Protein AF-A0A8J6ZZF4-F1 (afdb_monomer)

Foldseek 3Di:
DDDVVVVVVVVVVVVVVVVVVVVVVVLVVVVPPPDDDDPVVVVVVVVVVVVVVVVVVVVVVVVVVVVVVVVVVVVVVVVVVVVVVVVVVVVVVVVVVVVVVLVVLLVVLVVQCPDPDPVSNVVSLVSLVVSCVVPVVCVVVSVVVVVVSCVVVPD

Radius of gyration: 39.48 Å; Cα contacts (8 Å, |Δi|>4): 39; chains: 1; bounding box: 77×24×108 Å

Sequence (155 aa):
MSSKKTDTLLNWLITITVIFACSLTVIFFALSSIKELSIQERIQYRNQALTTTAIIFLASAAMFNAYYAAKRVQAMQKNAIAAEKNLEIDIQNAKLNQDRLVAERFMGAISQLGHEKIETRTGAIYALERVAQDFPKEHWTIMEILTAFVRENTP

pLDDT: mean 86.63, std 11.88, range [47.62, 97.69]

Solvent-accessible surface area (backbone atoms only — not comparable to full-atom values): 8576 Å² total; per-residue (Å²): 144,83,57,73,68,60,56,53,52,52,54,52,52,53,52,52,53,51,53,53,54,52,52,53,51,52,54,54,50,63,64,70,72,71,83,86,74,58,78,65,60,52,51,52,53,50,53,50,52,53,49,52,51,50,50,54,50,52,51,50,52,51,52,52,50,50,52,53,54,54,54,50,49,59,54,48,50,56,51,48,55,52,49,53,53,50,50,53,50,50,53,52,49,53,50,52,51,51,54,50,53,51,52,52,55,49,53,53,20,58,70,31,48,78,43,92,49,65,69,50,22,53,52,15,50,53,47,42,52,48,47,27,67,80,35,68,89,48,28,64,63,48,50,52,52,54,50,51,51,49,62,75,74,52,134

Mean predicted aligned error: 11.43 Å

Structure (mmCIF, N/CA/C/O backbone):
data_AF-A0A8J6ZZF4-F1
#
_entry.id   AF-A0A8J6ZZF4-F1
#
loop_
_atom_site.group_PDB
_atom_site.id
_atom_site.type_symbol
_atom_site.label_atom_id
_atom_site.label_alt_id
_atom_site.label_comp_id
_atom_site.label_asym_id
_atom_site.label_entity_id
_ato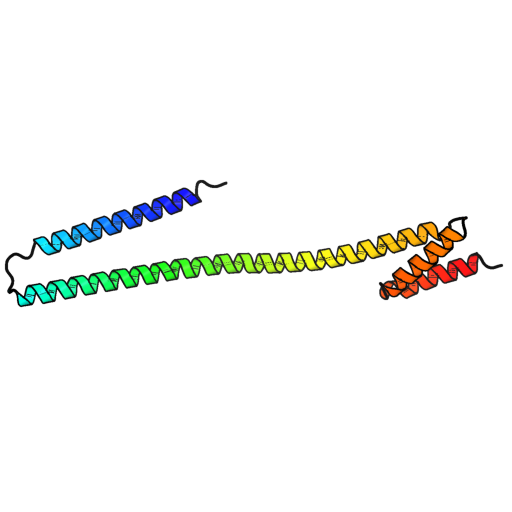m_site.label_seq_id
_atom_site.pdbx_PDB_ins_code
_atom_site.Cartn_x
_atom_site.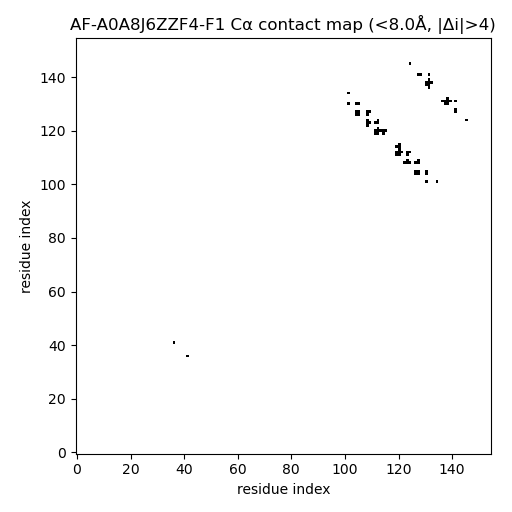Car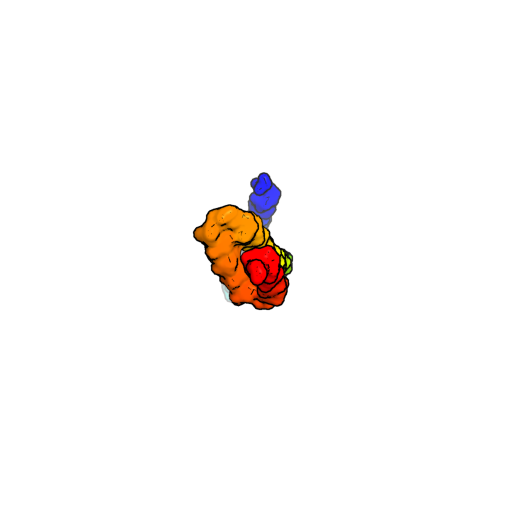tn_y
_atom_site.Cartn_z
_atom_site.occupancy
_atom_site.B_iso_or_equiv
_atom_site.auth_seq_id
_atom_site.auth_comp_id
_atom_site.auth_asym_id
_atom_site.auth_atom_id
_atom_site.pdbx_PDB_model_num
ATOM 1 N N . MET A 1 1 ? -10.163 10.887 -24.267 1.00 47.62 1 MET A N 1
ATOM 2 C CA . MET A 1 1 ? -8.782 10.842 -23.734 1.00 47.62 1 MET A CA 1
ATOM 3 C C . MET A 1 1 ? -7.958 9.810 -24.514 1.00 47.62 1 MET A C 1
ATOM 5 O O . MET A 1 1 ? -7.696 8.765 -23.960 1.00 47.62 1 MET A O 1
ATOM 9 N N . SER A 1 2 ? -7.607 10.037 -25.795 1.00 50.62 2 SER A N 1
ATOM 10 C CA . SER A 1 2 ? -6.604 9.231 -26.546 1.00 50.62 2 SER A CA 1
ATOM 11 C C . SER A 1 2 ? -6.495 9.677 -28.022 1.00 50.62 2 SER A C 1
ATOM 13 O O . SER A 1 2 ? -6.947 8.975 -28.915 1.00 50.62 2 SER A O 1
ATOM 15 N N . SER A 1 3 ? -5.931 10.855 -28.299 1.00 51.12 3 SER A N 1
ATOM 16 C CA . SER A 1 3 ? -5.542 11.245 -29.678 1.00 51.12 3 SER A CA 1
ATOM 17 C C . SER A 1 3 ? -4.035 11.462 -29.730 1.00 51.12 3 SER A C 1
ATOM 19 O O . SER A 1 3 ? -3.312 10.724 -30.388 1.00 51.12 3 SER A O 1
ATOM 21 N N . LYS A 1 4 ? -3.535 12.336 -28.846 1.00 55.38 4 LYS A N 1
ATOM 22 C CA . LYS A 1 4 ? -2.122 12.737 -28.762 1.00 55.38 4 LYS A CA 1
ATOM 23 C C . LYS A 1 4 ? -1.104 11.586 -28.727 1.00 55.38 4 LYS A C 1
ATOM 25 O O . LYS A 1 4 ? -0.001 11.724 -29.249 1.00 55.38 4 LYS A O 1
ATOM 30 N N . LYS A 1 5 ? -1.434 10.461 -28.078 1.00 56.00 5 LYS A N 1
ATOM 31 C CA . LYS A 1 5 ? -0.508 9.325 -27.916 1.00 56.00 5 LYS A CA 1
ATOM 32 C C . LYS A 1 5 ? -0.385 8.497 -29.202 1.00 56.00 5 LYS A C 1
ATOM 34 O O . LYS A 1 5 ? 0.710 8.040 -29.514 1.00 56.00 5 LYS A O 1
ATOM 39 N N . THR A 1 6 ? -1.477 8.371 -29.955 1.00 63.47 6 THR A N 1
ATOM 40 C CA . THR A 1 6 ? -1.532 7.683 -31.252 1.00 63.47 6 THR A CA 1
ATOM 41 C C . THR A 1 6 ? -0.759 8.469 -32.310 1.00 63.47 6 THR A C 1
ATOM 43 O O . THR A 1 6 ? 0.072 7.898 -33.012 1.00 63.47 6 THR A O 1
ATOM 46 N N . ASP A 1 7 ? -0.922 9.794 -32.316 1.00 69.81 7 ASP A N 1
ATOM 47 C CA . ASP A 1 7 ? -0.219 10.704 -33.232 1.00 69.81 7 ASP A CA 1
ATOM 48 C C . ASP A 1 7 ? 1.306 10.672 -33.015 1.00 69.81 7 ASP A C 1
ATOM 50 O O . ASP A 1 7 ? 2.095 10.713 -33.957 1.00 69.81 7 ASP A O 1
ATOM 54 N N . THR A 1 8 ? 1.741 10.519 -31.759 1.00 72.38 8 THR A N 1
ATOM 55 C CA . THR A 1 8 ? 3.170 10.439 -31.414 1.00 72.38 8 THR A CA 1
ATOM 56 C C . THR A 1 8 ? 3.817 9.148 -31.931 1.00 72.38 8 THR A C 1
ATOM 58 O O . THR A 1 8 ? 4.951 9.176 -32.408 1.00 72.38 8 THR A O 1
ATOM 61 N N . LEU A 1 9 ? 3.109 8.016 -31.854 1.00 74.75 9 LEU A N 1
ATOM 62 C CA . LEU A 1 9 ? 3.608 6.726 -32.343 1.00 74.75 9 LEU A CA 1
ATOM 63 C C . LEU A 1 9 ? 3.651 6.674 -33.873 1.00 74.75 9 LEU A C 1
ATOM 65 O O . LEU A 1 9 ? 4.634 6.195 -34.436 1.00 74.75 9 LEU A O 1
ATOM 69 N N . LEU A 1 10 ? 2.621 7.208 -34.537 1.00 72.75 10 LEU A N 1
ATOM 70 C CA . LEU A 1 10 ? 2.556 7.292 -35.996 1.00 72.75 10 LEU A CA 1
ATOM 71 C C . LEU A 1 10 ? 3.720 8.126 -36.555 1.00 72.75 10 LEU A C 1
ATOM 73 O O . LEU A 1 10 ? 4.442 7.667 -37.437 1.00 72.75 10 LEU A O 1
ATOM 77 N N . ASN A 1 11 ? 3.967 9.309 -35.986 1.00 73.38 11 ASN A N 1
ATOM 78 C CA . ASN A 1 11 ? 5.049 10.193 -36.430 1.00 73.38 11 ASN A CA 1
ATOM 79 C C . ASN A 1 11 ? 6.438 9.572 -36.211 1.00 73.38 11 ASN A C 1
ATOM 81 O O . ASN A 1 11 ? 7.342 9.751 -37.032 1.00 73.38 11 ASN A O 1
ATOM 85 N N . TRP A 1 12 ? 6.613 8.806 -35.131 1.00 78.12 12 TRP A N 1
ATOM 86 C CA . TRP A 1 12 ? 7.858 8.089 -34.861 1.00 78.12 12 TRP A CA 1
ATOM 87 C C . TRP A 1 12 ? 8.110 6.958 -35.871 1.00 78.12 12 TRP A C 1
ATOM 89 O O . TRP A 1 12 ? 9.218 6.852 -36.398 1.00 78.12 12 TRP A O 1
ATOM 99 N N . LEU A 1 13 ? 7.077 6.174 -36.207 1.00 76.12 13 LEU A N 1
ATOM 100 C CA . LEU A 1 13 ? 7.163 5.137 -37.240 1.00 76.12 13 LEU A CA 1
ATOM 101 C C . LEU A 1 13 ? 7.520 5.732 -38.605 1.00 76.12 13 LEU A C 1
ATOM 103 O O . LEU A 1 13 ? 8.460 5.259 -39.238 1.00 76.12 13 LEU A O 1
ATOM 107 N N . ILE A 1 14 ? 6.851 6.816 -39.008 1.00 79.94 14 ILE A N 1
ATOM 108 C CA . ILE A 1 14 ? 7.130 7.514 -40.273 1.00 79.94 14 ILE A CA 1
ATOM 109 C C . ILE A 1 14 ? 8.592 7.973 -40.328 1.00 79.94 14 ILE A C 1
ATOM 111 O O . ILE A 1 14 ? 9.267 7.775 -41.336 1.00 79.94 14 ILE A O 1
ATOM 115 N N . THR A 1 15 ? 9.109 8.530 -39.230 1.00 78.44 15 THR A N 1
ATOM 116 C CA . THR A 1 15 ? 10.494 9.016 -39.168 1.00 78.44 15 THR A CA 1
ATOM 117 C C . THR A 1 15 ? 11.499 7.882 -39.386 1.00 78.44 15 THR A C 1
ATOM 119 O O . THR A 1 15 ? 12.445 8.040 -40.157 1.00 78.44 15 THR A O 1
ATOM 122 N N . ILE A 1 16 ? 11.281 6.713 -38.773 1.00 81.25 16 ILE A N 1
ATOM 123 C CA . ILE A 1 16 ? 12.145 5.542 -38.989 1.00 81.25 16 ILE A CA 1
ATOM 124 C C . ILE A 1 16 ? 12.072 5.067 -40.435 1.00 81.25 16 ILE A C 1
ATOM 126 O O . ILE A 1 16 ? 13.110 4.800 -41.038 1.00 81.25 16 ILE A O 1
ATOM 130 N N . THR A 1 17 ? 10.867 4.970 -40.999 1.00 78.50 17 THR A N 1
ATOM 131 C CA . THR A 1 17 ? 10.679 4.512 -42.379 1.00 78.50 17 THR A CA 1
ATOM 132 C C . THR A 1 17 ? 11.396 5.426 -43.371 1.00 78.50 17 THR A C 1
ATOM 134 O O . THR A 1 17 ? 12.052 4.935 -44.286 1.00 78.50 17 THR A O 1
ATOM 137 N N . VAL A 1 18 ? 11.348 6.745 -43.157 1.00 82.06 18 VAL A N 1
ATOM 138 C CA . VAL A 1 18 ? 12.050 7.727 -43.997 1.00 82.06 18 VAL A CA 1
ATOM 139 C C . VAL A 1 18 ? 13.569 7.601 -43.857 1.00 82.06 18 VAL A C 1
ATOM 141 O O . VAL A 1 18 ? 14.269 7.562 -44.866 1.00 82.06 18 VAL A O 1
ATOM 144 N N . ILE A 1 19 ? 14.094 7.475 -42.633 1.00 81.62 19 ILE A N 1
ATOM 145 C CA . ILE A 1 19 ? 15.539 7.299 -42.401 1.00 81.62 19 ILE A CA 1
ATOM 146 C C . ILE A 1 19 ? 16.042 6.001 -43.049 1.00 81.62 19 ILE A C 1
ATOM 148 O O . ILE A 1 19 ? 17.108 5.991 -43.663 1.00 81.62 19 ILE A O 1
ATOM 152 N N . PHE A 1 20 ? 15.268 4.921 -42.953 1.00 83.00 20 PHE A N 1
ATOM 153 C CA . PHE A 1 20 ? 15.596 3.634 -43.563 1.00 83.00 20 PHE A CA 1
ATOM 154 C C . PHE A 1 20 ? 15.563 3.688 -45.098 1.00 83.00 20 PHE A C 1
ATOM 156 O O . PHE A 1 20 ? 16.465 3.179 -45.757 1.00 83.00 20 PHE A O 1
ATOM 163 N N . ALA A 1 21 ? 14.566 4.356 -45.684 1.00 76.50 21 ALA A N 1
ATOM 164 C CA . ALA A 1 21 ? 14.500 4.553 -47.130 1.00 76.50 21 ALA A CA 1
ATOM 165 C C . ALA A 1 21 ? 15.683 5.394 -47.645 1.00 76.50 21 ALA A C 1
ATOM 167 O O . ALA A 1 21 ? 16.302 5.035 -48.645 1.00 76.50 21 ALA A O 1
ATOM 168 N N . CYS A 1 22 ? 16.050 6.464 -46.934 1.00 77.81 22 CYS A N 1
ATOM 169 C CA . CYS A 1 22 ? 17.192 7.309 -47.287 1.00 77.81 22 CYS A CA 1
ATOM 170 C C . CYS A 1 22 ? 18.546 6.602 -47.113 1.00 77.81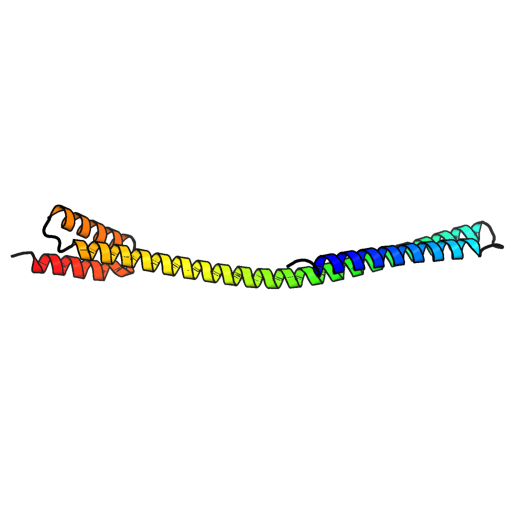 22 CYS A C 1
ATOM 172 O O . CYS A 1 22 ? 19.463 6.835 -47.897 1.00 77.81 22 CYS A O 1
ATOM 174 N N . SER A 1 2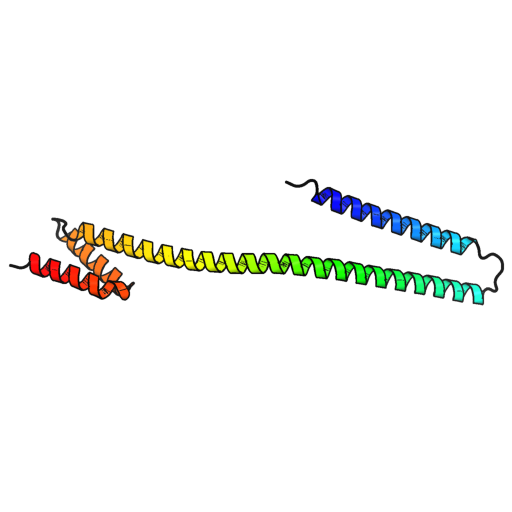3 ? 18.710 5.728 -46.115 1.00 78.62 23 SER A N 1
ATOM 175 C CA . SER A 1 23 ? 19.964 4.979 -45.964 1.00 78.62 23 SER A CA 1
ATOM 176 C C . SER A 1 23 ? 20.157 3.967 -47.099 1.00 78.62 23 SER A C 1
ATOM 178 O O . SER A 1 23 ? 21.259 3.849 -47.635 1.00 78.62 23 SER A O 1
ATOM 180 N N . LEU A 1 24 ? 19.080 3.305 -47.538 1.00 81.12 24 LEU A N 1
ATOM 181 C CA . LEU A 1 24 ? 19.101 2.385 -48.678 1.00 81.12 24 LEU A CA 1
ATOM 182 C C . LEU A 1 24 ? 19.465 3.087 -49.992 1.00 81.12 24 LEU A C 1
ATOM 184 O O . LEU A 1 24 ? 20.249 2.542 -50.772 1.00 81.12 24 LEU A O 1
ATOM 188 N N . THR A 1 25 ? 18.947 4.294 -50.237 1.00 76.69 25 THR A N 1
ATOM 189 C CA . THR A 1 25 ? 19.268 5.054 -51.458 1.00 76.69 25 THR A CA 1
ATOM 190 C C . THR A 1 25 ? 20.718 5.529 -51.475 1.00 76.69 25 THR A C 1
ATOM 192 O O . THR A 1 25 ? 21.369 5.434 -52.515 1.00 76.69 25 THR A O 1
ATOM 195 N N . VAL A 1 26 ? 21.265 5.957 -50.332 1.00 78.19 26 VAL A N 1
ATOM 196 C CA . VAL A 1 26 ? 22.684 6.339 -50.207 1.00 78.19 26 VAL A CA 1
ATOM 197 C C . VAL A 1 26 ? 23.606 5.140 -50.444 1.00 78.19 26 VAL A C 1
ATOM 199 O O . VAL A 1 26 ? 24.585 5.260 -51.181 1.00 78.19 26 VAL A O 1
ATOM 202 N N . ILE A 1 27 ? 23.275 3.969 -49.888 1.00 76.69 27 ILE A N 1
ATOM 203 C CA . ILE A 1 27 ? 24.030 2.726 -50.115 1.00 76.69 27 ILE A CA 1
ATOM 204 C C . ILE A 1 27 ? 23.993 2.337 -51.600 1.00 76.69 27 ILE A C 1
ATOM 206 O O . ILE A 1 27 ? 25.037 2.041 -52.182 1.00 76.69 27 ILE A O 1
ATOM 210 N N . PHE A 1 28 ? 22.815 2.378 -52.232 1.00 77.25 28 PHE A N 1
ATOM 211 C CA . PHE A 1 28 ? 22.646 2.072 -53.656 1.00 77.25 28 PHE A CA 1
ATOM 212 C C . PHE A 1 28 ? 23.443 3.028 -54.557 1.00 77.25 28 PHE A C 1
ATOM 214 O O . PHE A 1 28 ? 24.120 2.590 -55.487 1.00 77.25 28 PHE A O 1
ATOM 221 N N . PHE A 1 29 ? 23.422 4.326 -54.250 1.00 72.81 29 PHE A N 1
ATOM 222 C CA . PHE A 1 29 ? 24.162 5.333 -55.003 1.00 72.81 29 PHE A CA 1
ATOM 223 C C . PHE A 1 29 ? 25.682 5.159 -54.856 1.00 72.81 29 PHE A C 1
ATOM 225 O O . PHE A 1 29 ? 26.395 5.125 -55.859 1.00 72.81 29 PHE A O 1
ATOM 232 N N . ALA A 1 30 ? 26.181 4.934 -53.635 1.00 67.50 30 ALA A N 1
ATOM 233 C CA . ALA A 1 30 ? 27.597 4.651 -53.383 1.00 67.50 30 ALA A CA 1
ATOM 234 C C . ALA A 1 30 ? 28.081 3.370 -54.093 1.00 67.50 30 ALA A C 1
ATOM 236 O O . ALA A 1 30 ? 29.209 3.318 -54.581 1.00 67.50 30 ALA A O 1
ATOM 237 N N . LEU A 1 31 ? 27.216 2.354 -54.211 1.00 63.78 31 LEU A N 1
ATOM 238 C CA . LEU A 1 31 ? 27.486 1.126 -54.970 1.00 63.78 31 LEU A CA 1
ATOM 239 C C . LEU A 1 31 ? 27.592 1.364 -56.486 1.00 63.78 31 LEU A C 1
ATOM 241 O O . LEU A 1 31 ? 28.324 0.637 -57.159 1.00 63.78 31 LEU A O 1
ATOM 245 N N . SER A 1 32 ? 26.871 2.355 -57.022 1.00 66.69 32 SER A N 1
ATOM 246 C CA . SER A 1 32 ? 26.799 2.632 -58.464 1.00 66.69 32 SER A CA 1
ATOM 247 C C . SER A 1 32 ? 27.981 3.443 -59.018 1.00 66.69 32 SER A C 1
ATOM 249 O O . SER A 1 32 ? 28.284 3.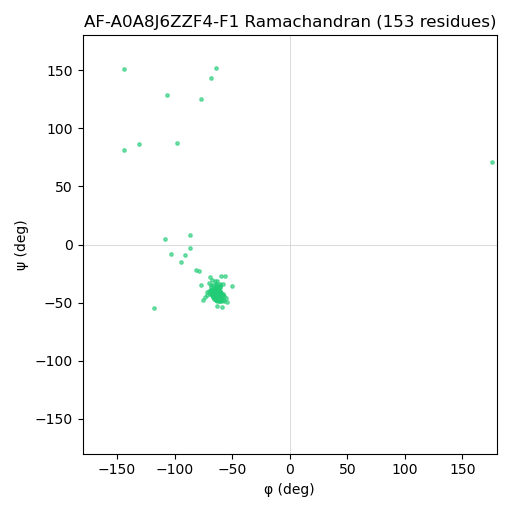338 -60.207 1.00 66.69 32 SER A O 1
ATOM 251 N N . SER A 1 33 ? 28.694 4.190 -58.168 1.00 63.50 33 SER A N 1
ATOM 252 C CA . SER A 1 33 ? 29.758 5.121 -58.585 1.00 63.50 33 SER A CA 1
ATOM 253 C C . SER A 1 33 ? 31.156 4.499 -58.738 1.00 63.50 33 SER A C 1
ATOM 255 O O . SER A 1 33 ? 32.088 5.190 -59.139 1.00 63.50 33 SER A O 1
ATOM 257 N N . ILE A 1 34 ? 31.342 3.207 -58.442 1.00 60.91 34 ILE A N 1
ATOM 258 C CA . ILE A 1 34 ? 32.662 2.546 -58.472 1.00 60.91 34 ILE A CA 1
ATOM 259 C C . ILE A 1 34 ? 32.828 1.803 -59.804 1.00 60.91 34 ILE A C 1
ATOM 261 O O . ILE A 1 34 ? 32.483 0.622 -59.901 1.00 60.91 34 ILE A O 1
ATOM 265 N N . LYS A 1 35 ? 33.317 2.495 -60.843 1.00 58.78 35 LYS A N 1
ATOM 266 C CA . LYS A 1 35 ? 33.463 1.921 -62.197 1.00 58.78 35 LYS A CA 1
ATOM 267 C C . LYS A 1 35 ? 34.892 1.526 -62.610 1.00 58.78 35 LYS A C 1
ATOM 269 O O . LYS A 1 35 ? 35.015 0.818 -63.600 1.00 58.78 35 LYS A O 1
ATOM 274 N N . GLU A 1 36 ? 35.936 1.851 -61.838 1.00 59.78 36 GLU A N 1
ATOM 275 C CA . GLU A 1 36 ? 37.339 1.502 -62.167 1.00 59.78 36 GLU A CA 1
ATOM 276 C C . GLU A 1 36 ? 38.186 1.163 -60.916 1.00 59.78 36 GLU A C 1
ATOM 278 O O . GLU A 1 36 ? 38.917 2.006 -60.413 1.00 59.78 36 GLU A O 1
ATOM 283 N N . LEU A 1 37 ? 38.096 -0.066 -60.382 1.00 63.22 37 LEU A N 1
ATOM 284 C CA . LEU A 1 37 ? 38.931 -0.551 -59.259 1.00 63.22 37 LEU A CA 1
ATOM 285 C C . LEU A 1 37 ? 39.277 -2.041 -59.445 1.00 63.22 37 LEU A C 1
ATOM 287 O O . LEU A 1 37 ? 38.473 -2.780 -60.025 1.00 63.22 37 LEU A O 1
ATOM 291 N N . SER A 1 38 ? 40.421 -2.515 -58.930 1.00 70.44 38 SER A N 1
ATOM 292 C CA . SER A 1 38 ? 40.753 -3.948 -58.980 1.00 70.44 38 SER A CA 1
ATOM 293 C C . SER A 1 38 ? 39.750 -4.778 -58.156 1.00 70.44 38 SER A C 1
ATOM 295 O O . SER A 1 38 ? 39.148 -4.301 -57.188 1.00 70.44 38 SER A O 1
ATOM 297 N N . ILE A 1 39 ? 39.536 -6.046 -58.529 1.00 74.56 39 ILE A N 1
ATOM 298 C CA . ILE A 1 39 ? 38.507 -6.907 -57.910 1.00 74.56 39 ILE A CA 1
ATOM 299 C C . ILE A 1 39 ? 38.714 -7.050 -56.390 1.00 74.56 39 ILE A C 1
ATOM 301 O O . ILE A 1 39 ? 37.733 -7.107 -55.645 1.00 74.56 39 ILE A O 1
ATOM 305 N N . GLN A 1 40 ? 39.965 -7.065 -55.918 1.00 78.19 40 GLN A N 1
ATOM 306 C CA . GLN A 1 40 ? 40.267 -7.201 -54.491 1.00 78.19 40 GLN A CA 1
ATOM 307 C C . GLN A 1 40 ? 39.966 -5.926 -53.693 1.00 78.19 40 GLN A C 1
ATOM 309 O O . GLN A 1 40 ? 39.301 -6.005 -52.657 1.00 78.19 40 GLN A O 1
ATOM 314 N N . GLU A 1 41 ? 40.362 -4.754 -54.194 1.00 76.44 41 GLU A N 1
ATOM 315 C CA . GLU A 1 41 ? 40.089 -3.462 -53.542 1.00 76.44 41 GLU A CA 1
ATOM 316 C C . GLU A 1 41 ? 38.580 -3.213 -53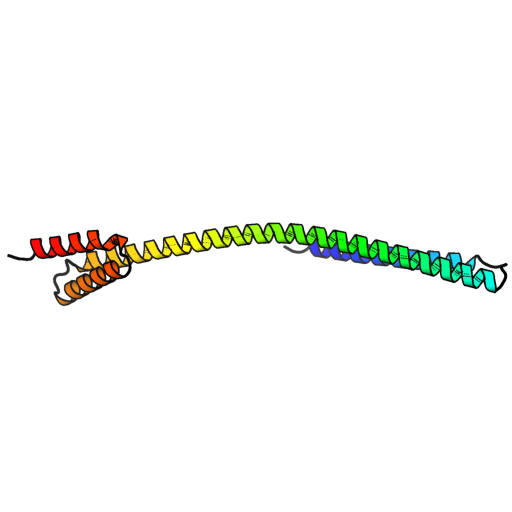.416 1.00 76.44 41 GLU A C 1
ATOM 318 O O . GLU A 1 41 ? 38.093 -2.733 -52.390 1.00 76.44 41 GLU A O 1
ATOM 323 N N . ARG A 1 42 ? 37.805 -3.643 -54.421 1.00 70.94 42 ARG A N 1
ATOM 324 C CA . ARG A 1 42 ? 36.341 -3.536 -54.412 1.00 70.94 42 ARG A CA 1
ATOM 325 C C . ARG A 1 42 ? 35.688 -4.375 -53.310 1.00 70.94 42 ARG A C 1
ATOM 327 O O . ARG A 1 42 ? 34.693 -3.941 -52.732 1.00 70.94 42 ARG A O 1
ATOM 334 N N . ILE A 1 43 ? 36.200 -5.571 -53.019 1.00 77.25 43 ILE A N 1
ATOM 335 C CA . ILE A 1 43 ? 35.644 -6.442 -51.968 1.00 77.25 43 ILE A CA 1
ATOM 336 C C . ILE A 1 43 ? 35.957 -5.872 -50.583 1.00 77.25 43 ILE A C 1
ATOM 338 O O . ILE A 1 43 ? 35.064 -5.813 -49.734 1.00 77.25 43 ILE A O 1
ATOM 342 N N . GLN A 1 44 ? 37.188 -5.405 -50.363 1.00 80.88 44 GLN A N 1
ATOM 343 C CA . GLN A 1 44 ? 37.574 -4.819 -49.080 1.00 80.88 44 GLN A CA 1
ATOM 344 C C . GLN A 1 44 ? 36.793 -3.542 -48.775 1.00 80.88 44 GLN A C 1
ATOM 346 O O . GLN A 1 44 ? 36.204 -3.433 -47.699 1.00 80.88 44 GLN A O 1
ATOM 351 N N . TYR A 1 45 ? 36.695 -2.630 -49.745 1.00 78.62 45 TYR A N 1
ATOM 352 C CA . TYR A 1 45 ? 35.928 -1.397 -49.583 1.00 78.62 45 TYR A CA 1
ATOM 353 C C . TYR A 1 45 ? 34.448 -1.677 -49.276 1.00 78.62 45 TYR A C 1
ATOM 355 O O . TYR A 1 45 ? 33.867 -1.070 -48.376 1.00 78.62 45 TYR A O 1
ATOM 363 N N . ARG A 1 46 ? 33.840 -2.657 -49.963 1.00 75.25 46 ARG A N 1
ATOM 364 C CA . ARG A 1 46 ? 32.449 -3.070 -49.706 1.00 75.25 46 ARG A CA 1
ATOM 365 C C . ARG A 1 46 ? 32.257 -3.620 -48.296 1.00 75.25 46 ARG A C 1
ATOM 367 O O . ARG A 1 46 ? 31.313 -3.220 -47.621 1.00 75.25 46 ARG A O 1
ATOM 374 N N . ASN A 1 47 ? 33.134 -4.510 -47.841 1.00 78.75 47 ASN A N 1
ATOM 375 C CA . ASN A 1 47 ? 33.023 -5.091 -46.503 1.00 78.75 47 ASN A CA 1
ATOM 376 C C . ASN A 1 47 ? 33.242 -4.045 -45.405 1.00 78.75 47 ASN A C 1
ATOM 378 O O . ASN A 1 47 ? 32.533 -4.062 -44.398 1.00 78.75 47 ASN A O 1
ATOM 382 N N . GLN A 1 48 ? 34.173 -3.110 -45.608 1.00 81.25 48 GLN A N 1
ATOM 383 C CA . GLN A 1 48 ? 34.416 -2.022 -44.667 1.00 81.25 48 GLN A CA 1
ATOM 384 C C . GLN A 1 48 ? 33.208 -1.084 -44.582 1.00 81.25 48 GLN A C 1
ATOM 386 O O . GLN A 1 48 ? 32.737 -0.811 -43.481 1.00 81.25 48 GLN A O 1
ATOM 391 N N . ALA A 1 49 ? 32.647 -0.672 -45.725 1.00 79.69 49 ALA A N 1
ATOM 392 C CA . ALA A 1 49 ? 31.447 0.159 -45.761 1.00 79.69 49 ALA A CA 1
ATOM 393 C C . ALA A 1 49 ? 30.264 -0.516 -45.043 1.00 79.69 49 ALA A C 1
ATOM 395 O O . ALA A 1 49 ? 29.647 0.097 -44.172 1.00 79.69 49 ALA A O 1
ATOM 396 N N . LEU A 1 50 ? 30.002 -1.798 -45.332 1.00 82.69 50 LEU A N 1
ATOM 397 C CA . LEU A 1 50 ? 28.945 -2.570 -44.667 1.00 82.69 50 LEU A CA 1
ATOM 398 C C . LEU A 1 50 ? 29.171 -2.682 -43.153 1.00 82.69 50 LEU A C 1
ATOM 400 O O . LEU A 1 50 ? 28.236 -2.487 -42.376 1.00 82.69 50 LEU A O 1
ATOM 404 N N . THR A 1 51 ? 30.406 -2.950 -42.724 1.00 82.44 51 THR A N 1
ATOM 405 C CA . THR A 1 51 ? 30.755 -3.072 -41.300 1.00 82.44 51 THR A CA 1
ATOM 406 C C . THR A 1 51 ? 30.570 -1.743 -40.568 1.00 82.44 51 THR A C 1
ATOM 408 O O . THR A 1 51 ? 29.951 -1.708 -39.506 1.00 82.44 51 THR A O 1
ATOM 411 N N . THR A 1 52 ? 31.028 -0.626 -41.142 1.00 82.62 52 THR A N 1
ATOM 412 C CA . THR A 1 52 ? 30.837 0.705 -40.552 1.00 82.62 52 THR A CA 1
ATOM 413 C C . THR A 1 52 ? 29.356 1.074 -40.463 1.00 82.62 52 THR A C 1
ATOM 415 O O . THR A 1 52 ? 28.917 1.552 -39.418 1.00 82.62 52 THR A O 1
ATOM 418 N N . THR A 1 53 ? 28.556 0.799 -41.502 1.00 80.12 53 THR A N 1
ATOM 419 C CA . THR A 1 53 ? 27.099 1.013 -41.455 1.00 80.12 53 THR A CA 1
ATOM 420 C C . THR A 1 53 ? 26.442 0.176 -40.357 1.00 80.12 53 THR A C 1
ATOM 422 O O . THR A 1 53 ? 25.636 0.707 -39.592 1.00 80.12 53 THR A O 1
ATOM 425 N N . ALA A 1 54 ? 26.812 -1.101 -40.229 1.00 81.88 54 ALA A N 1
ATOM 426 C CA . ALA A 1 54 ? 26.293 -1.973 -39.179 1.00 81.88 54 ALA A CA 1
ATOM 427 C C . ALA A 1 54 ? 26.634 -1.446 -37.774 1.00 81.88 54 ALA A C 1
ATOM 429 O O . ALA A 1 54 ? 25.755 -1.388 -36.916 1.00 81.88 54 ALA A O 1
ATOM 430 N N . ILE A 1 55 ? 27.871 -0.990 -37.548 1.00 86.12 55 ILE A N 1
ATOM 431 C CA . ILE A 1 55 ? 28.304 -0.419 -36.262 1.00 86.12 55 ILE A CA 1
ATOM 432 C C . ILE A 1 55 ? 27.522 0.858 -35.928 1.00 86.12 55 ILE A C 1
ATOM 434 O O . ILE A 1 55 ? 27.036 0.996 -34.807 1.00 86.12 55 ILE A O 1
ATOM 438 N N . ILE A 1 56 ? 27.353 1.775 -36.888 1.00 84.12 56 ILE A N 1
ATOM 439 C CA . ILE A 1 56 ? 26.589 3.019 -36.680 1.00 84.12 56 ILE A CA 1
ATOM 440 C C . ILE A 1 56 ? 25.130 2.706 -36.337 1.00 84.12 56 ILE A C 1
ATOM 442 O O . ILE A 1 56 ? 24.548 3.329 -35.442 1.00 84.12 56 ILE A O 1
ATOM 446 N N . PHE A 1 57 ? 24.538 1.726 -37.022 1.00 84.00 57 PHE A N 1
ATOM 447 C CA . PHE A 1 57 ? 23.169 1.303 -36.759 1.00 84.00 57 PHE A CA 1
ATOM 448 C C . PHE A 1 57 ? 23.027 0.678 -35.366 1.00 84.00 57 PHE A C 1
ATOM 450 O O . PHE A 1 57 ? 22.124 1.051 -34.620 1.00 84.00 57 PHE A O 1
ATOM 457 N N . LEU A 1 58 ? 23.953 -0.204 -34.972 1.00 90.31 58 LEU A N 1
ATOM 458 C CA . LEU A 1 58 ? 23.991 -0.794 -33.630 1.00 90.31 58 LEU A CA 1
ATOM 459 C C . LEU A 1 58 ? 24.165 0.268 -32.538 1.00 90.31 58 LEU A C 1
ATOM 461 O O . LEU A 1 58 ? 23.447 0.236 -31.541 1.00 90.31 58 LEU A O 1
ATOM 465 N N . ALA A 1 59 ? 25.062 1.238 -32.737 1.00 86.19 59 ALA A N 1
ATOM 466 C CA . ALA A 1 59 ? 25.274 2.335 -31.795 1.00 86.19 59 ALA A CA 1
ATOM 467 C C . ALA A 1 59 ? 24.011 3.198 -31.638 1.00 86.19 59 ALA A C 1
ATOM 469 O O . ALA A 1 59 ? 23.616 3.537 -30.521 1.00 86.19 59 ALA A O 1
ATOM 470 N N . SER A 1 60 ? 23.334 3.491 -32.750 1.00 84.38 60 SER A N 1
ATOM 471 C CA . SER A 1 60 ? 22.080 4.250 -32.762 1.00 84.38 60 SER A CA 1
ATOM 472 C C . SER A 1 60 ? 20.947 3.481 -32.074 1.00 84.38 60 SER A C 1
ATOM 474 O O . SER A 1 60 ? 20.231 4.049 -31.250 1.00 84.38 60 SER A O 1
ATOM 476 N N . ALA A 1 61 ? 20.812 2.179 -32.343 1.00 85.31 61 ALA A N 1
ATOM 477 C CA . ALA A 1 61 ? 19.840 1.310 -31.683 1.00 85.31 61 ALA A CA 1
ATOM 478 C C . ALA A 1 61 ? 20.096 1.209 -30.168 1.00 85.31 61 ALA A C 1
ATOM 480 O O . ALA A 1 61 ? 19.152 1.288 -29.380 1.00 85.31 61 ALA A O 1
ATOM 481 N N . ALA A 1 62 ? 21.361 1.098 -29.750 1.00 94.19 62 ALA A N 1
ATOM 482 C CA . ALA A 1 62 ? 21.749 1.079 -28.343 1.00 94.19 62 ALA A CA 1
ATOM 483 C C . ALA A 1 62 ? 21.430 2.411 -27.645 1.00 94.19 62 ALA A C 1
ATOM 485 O O . ALA A 1 62 ? 20.809 2.411 -26.582 1.00 94.19 62 ALA A O 1
ATOM 486 N N . MET A 1 63 ? 21.780 3.547 -28.260 1.00 90.88 63 MET A N 1
ATOM 487 C CA . MET A 1 63 ? 21.477 4.875 -27.718 1.00 90.88 63 MET A CA 1
ATOM 488 C C . MET A 1 63 ? 19.963 5.109 -27.620 1.00 90.88 63 MET A C 1
ATOM 490 O O . MET A 1 63 ? 19.470 5.615 -26.611 1.00 90.88 63 MET A O 1
ATOM 494 N N . PHE A 1 64 ? 19.209 4.671 -28.629 1.00 87.56 64 PHE A N 1
ATOM 495 C CA . PHE A 1 64 ? 17.752 4.731 -28.629 1.00 87.56 64 PHE A CA 1
ATOM 496 C C . PHE A 1 64 ? 17.143 3.877 -27.507 1.00 87.56 64 PHE A C 1
ATOM 498 O O . PHE A 1 64 ? 16.295 4.354 -26.749 1.00 87.56 64 PHE A O 1
ATOM 505 N N . ASN A 1 65 ? 17.604 2.633 -27.352 1.00 90.88 65 ASN A N 1
ATOM 506 C CA . ASN A 1 65 ? 17.159 1.749 -26.278 1.00 90.88 65 ASN A CA 1
ATOM 507 C C . ASN A 1 65 ? 17.461 2.350 -24.898 1.00 90.88 65 ASN A C 1
ATOM 509 O O . ASN A 1 65 ? 16.566 2.410 -24.055 1.00 90.88 65 ASN A O 1
ATOM 513 N N . ALA A 1 66 ? 18.675 2.873 -24.698 1.00 95.31 66 ALA A N 1
ATOM 514 C CA . ALA A 1 66 ? 19.090 3.521 -23.458 1.00 95.31 66 ALA A CA 1
ATOM 515 C C . ALA A 1 66 ? 18.231 4.754 -23.125 1.00 95.31 66 ALA A C 1
ATOM 517 O O . ALA A 1 66 ? 17.804 4.911 -21.980 1.00 95.31 66 ALA A O 1
ATOM 518 N N . TYR A 1 67 ? 17.896 5.589 -24.116 1.00 91.75 67 TYR A N 1
ATOM 519 C CA . TYR A 1 67 ? 17.015 6.747 -23.925 1.00 91.75 67 TYR A CA 1
ATOM 520 C C . TYR A 1 67 ? 15.620 6.337 -23.423 1.00 91.75 67 TYR A C 1
ATOM 522 O O . TYR A 1 67 ? 15.121 6.876 -22.429 1.00 91.75 67 TYR A O 1
ATOM 530 N N . TYR A 1 68 ? 14.992 5.342 -24.057 1.00 91.50 68 TYR A N 1
ATOM 531 C CA . TYR A 1 68 ? 13.684 4.849 -23.613 1.00 91.50 68 TYR A CA 1
ATOM 532 C C . TYR A 1 68 ? 13.767 4.096 -22.284 1.00 91.50 68 TYR A C 1
ATOM 534 O O . TYR A 1 68 ? 12.849 4.201 -21.467 1.00 91.50 68 TYR A O 1
ATOM 542 N N . ALA A 1 69 ? 14.876 3.397 -22.030 1.00 95.12 69 ALA A N 1
ATOM 543 C CA . ALA A 1 69 ? 15.151 2.751 -20.756 1.00 95.12 69 ALA A CA 1
ATOM 544 C C . ALA A 1 69 ? 15.273 3.766 -19.604 1.00 95.12 69 ALA A C 1
ATOM 546 O O . ALA A 1 69 ? 14.731 3.533 -18.526 1.00 95.12 69 ALA A O 1
ATOM 547 N N . ALA A 1 70 ? 15.902 4.920 -19.828 1.00 93.31 70 ALA A N 1
ATOM 548 C CA . ALA A 1 70 ? 15.949 5.998 -18.844 1.00 93.31 70 ALA A CA 1
ATOM 549 C C . ALA A 1 70 ? 14.559 6.621 -18.623 1.00 93.31 70 ALA A C 1
ATOM 551 O O . ALA A 1 70 ? 14.128 6.833 -17.487 1.00 93.31 70 ALA A O 1
ATOM 552 N N . LYS A 1 71 ? 13.803 6.846 -19.705 1.00 91.06 71 LYS A N 1
ATOM 553 C CA . LYS A 1 71 ? 12.456 7.433 -19.634 1.00 91.06 71 LYS A CA 1
ATOM 554 C C . LYS A 1 71 ? 11.448 6.539 -18.898 1.00 91.06 71 LYS A C 1
ATOM 556 O O . LYS A 1 71 ? 10.620 7.056 -18.148 1.00 91.06 71 LYS A O 1
ATOM 561 N N . ARG A 1 72 ? 11.521 5.208 -19.058 1.00 91.50 72 ARG A N 1
ATOM 562 C CA . ARG A 1 72 ? 10.664 4.264 -18.306 1.00 91.50 72 ARG A CA 1
ATOM 563 C C . ARG A 1 72 ? 10.981 4.251 -16.811 1.00 91.50 72 ARG A C 1
ATOM 565 O O . ARG A 1 72 ? 10.053 4.136 -16.020 1.00 91.50 72 ARG A O 1
ATOM 572 N N . VAL A 1 73 ? 12.249 4.414 -16.417 1.00 93.12 73 VAL A N 1
ATOM 573 C CA . VAL A 1 73 ? 12.645 4.419 -14.997 1.00 93.12 73 VAL A CA 1
ATOM 574 C C . VAL A 1 73 ? 12.034 5.620 -14.277 1.00 93.12 73 VAL A C 1
ATOM 576 O O . VAL A 1 73 ? 11.468 5.457 -13.202 1.00 93.12 73 VAL A O 1
ATOM 579 N N . GLN A 1 74 ? 12.029 6.801 -14.902 1.00 90.75 74 GLN A N 1
ATOM 580 C CA . GLN A 1 74 ? 11.375 7.984 -14.326 1.00 90.75 74 GLN A CA 1
ATOM 581 C C . GLN A 1 74 ? 9.857 7.801 -14.164 1.00 90.75 74 GLN A C 1
ATOM 583 O O . GLN A 1 74 ? 9.279 8.226 -13.163 1.00 90.75 74 GLN A O 1
ATOM 588 N N . ALA A 1 75 ? 9.196 7.161 -15.135 1.00 91.19 75 ALA A N 1
ATOM 589 C CA . ALA A 1 75 ? 7.775 6.834 -15.023 1.00 91.19 75 ALA A CA 1
ATOM 590 C C . ALA A 1 75 ? 7.516 5.811 -13.903 1.00 91.19 75 ALA A C 1
ATOM 592 O O . ALA A 1 75 ? 6.567 5.963 -13.137 1.00 91.19 75 ALA A O 1
ATOM 593 N N . MET A 1 76 ? 8.390 4.810 -13.769 1.00 89.69 76 MET A N 1
ATOM 594 C CA . MET A 1 76 ? 8.311 3.795 -12.721 1.00 89.69 76 MET A CA 1
ATOM 595 C C . MET A 1 76 ? 8.497 4.393 -11.325 1.00 89.69 76 MET A C 1
ATOM 597 O O . MET A 1 76 ? 7.737 4.050 -10.430 1.00 89.69 76 MET A O 1
ATOM 601 N N . GLN A 1 77 ? 9.430 5.331 -11.144 1.00 92.94 77 GLN A N 1
ATOM 602 C CA . GLN A 1 77 ? 9.636 6.011 -9.861 1.00 92.94 77 GLN A CA 1
ATOM 603 C C . GLN A 1 77 ? 8.401 6.798 -9.416 1.00 92.94 77 GLN A C 1
ATOM 605 O O . GLN A 1 77 ? 7.980 6.681 -8.271 1.00 92.94 77 GLN A O 1
ATOM 610 N N . LYS A 1 78 ? 7.768 7.553 -10.325 1.00 93.12 78 LYS A N 1
ATOM 611 C CA . LYS A 1 78 ? 6.520 8.270 -10.008 1.00 93.12 78 LYS A CA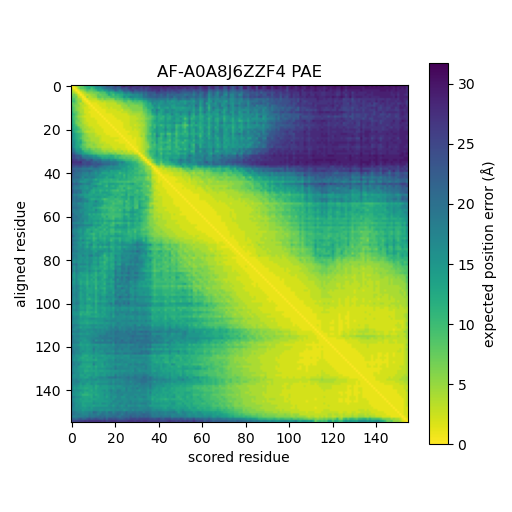 1
ATOM 612 C C . LYS A 1 78 ? 5.402 7.314 -9.595 1.00 93.12 78 LYS A C 1
ATOM 614 O O . LYS A 1 78 ? 4.671 7.604 -8.653 1.00 93.12 78 LYS A O 1
ATOM 619 N N . ASN A 1 79 ? 5.293 6.177 -10.280 1.00 93.06 79 ASN A N 1
ATOM 620 C CA . ASN A 1 79 ? 4.313 5.149 -9.942 1.00 93.06 79 ASN A CA 1
ATOM 621 C C . ASN A 1 79 ? 4.633 4.464 -8.605 1.00 93.06 79 ASN A C 1
ATOM 623 O O . ASN A 1 79 ? 3.708 4.172 -7.859 1.00 93.06 79 ASN A O 1
ATOM 627 N N . ALA A 1 80 ? 5.911 4.240 -8.286 1.00 94.31 80 ALA A N 1
ATOM 628 C CA . ALA A 1 80 ? 6.337 3.662 -7.013 1.00 94.31 80 ALA A CA 1
ATOM 629 C C . ALA A 1 80 ? 6.001 4.588 -5.835 1.00 94.31 80 ALA A C 1
ATOM 631 O O . ALA A 1 80 ? 5.371 4.143 -4.887 1.00 94.31 80 ALA A O 1
ATOM 632 N N . ILE A 1 81 ? 6.296 5.889 -5.949 1.00 94.38 81 ILE A N 1
ATOM 633 C CA . ILE A 1 81 ? 5.933 6.890 -4.928 1.00 94.38 81 ILE A CA 1
ATOM 634 C C . ILE A 1 81 ? 4.408 6.958 -4.746 1.00 94.38 81 ILE A C 1
ATOM 636 O O . ILE A 1 81 ? 3.906 7.037 -3.627 1.00 94.38 81 ILE A O 1
ATOM 640 N N . ALA A 1 82 ? 3.646 6.914 -5.845 1.00 95.12 82 ALA A N 1
ATOM 641 C CA . ALA A 1 82 ? 2.188 6.874 -5.767 1.00 95.12 82 ALA A CA 1
ATOM 642 C C . ALA A 1 82 ? 1.680 5.585 -5.095 1.00 95.12 82 ALA A C 1
ATOM 644 O O . ALA A 1 82 ? 0.734 5.645 -4.316 1.00 95.12 82 ALA A O 1
ATOM 645 N N . ALA A 1 83 ? 2.311 4.439 -5.364 1.00 95.31 83 ALA A N 1
ATOM 646 C CA . ALA A 1 83 ? 1.972 3.165 -4.735 1.00 95.31 83 ALA A CA 1
ATOM 647 C C . ALA A 1 83 ? 2.285 3.159 -3.231 1.00 95.31 83 ALA A C 1
ATOM 649 O O . ALA A 1 83 ? 1.450 2.711 -2.452 1.00 95.31 83 ALA A O 1
ATOM 650 N N . GLU A 1 84 ? 3.430 3.707 -2.816 1.00 94.69 84 GLU A N 1
ATOM 651 C CA . GLU A 1 84 ? 3.785 3.877 -1.400 1.00 94.69 84 GLU A CA 1
ATOM 652 C C . GLU A 1 84 ? 2.762 4.754 -0.672 1.00 94.69 84 GLU A C 1
ATOM 654 O O . GLU A 1 84 ? 2.245 4.368 0.374 1.00 94.69 84 GLU A O 1
ATOM 659 N N . LYS A 1 85 ? 2.393 5.896 -1.265 1.00 95.88 85 LYS A N 1
ATOM 660 C CA . LYS A 1 85 ? 1.369 6.782 -0.700 1.00 95.88 85 LYS A CA 1
ATOM 661 C C . LYS A 1 85 ? 0.000 6.104 -0.602 1.00 95.88 85 LYS A C 1
ATOM 663 O O . LYS A 1 85 ? -0.703 6.287 0.386 1.00 95.88 85 LYS A O 1
ATOM 668 N N . ASN A 1 86 ? -0.389 5.337 -1.619 1.00 96.06 86 ASN A N 1
ATOM 669 C CA . ASN A 1 86 ? -1.645 4.589 -1.587 1.00 96.06 86 ASN A CA 1
ATOM 670 C C . ASN A 1 86 ? -1.635 3.536 -0.474 1.00 96.06 86 ASN A C 1
ATOM 672 O O . ASN A 1 86 ? -2.621 3.413 0.241 1.00 96.06 86 ASN A O 1
ATOM 676 N N . LEU A 1 87 ? -0.512 2.841 -0.274 1.00 96.31 87 LEU A N 1
ATOM 677 C CA . LEU A 1 87 ? -0.368 1.872 0.809 1.00 96.31 87 LEU A CA 1
ATOM 678 C C . LEU A 1 87 ? -0.486 2.537 2.187 1.00 96.31 87 LEU A C 1
ATOM 680 O O . LEU A 1 87 ? -1.151 2.003 3.072 1.00 96.31 87 LEU A O 1
ATOM 684 N N . GLU A 1 88 ? 0.123 3.710 2.370 1.00 96.44 88 GLU A N 1
ATOM 685 C CA . GLU A 1 88 ? -0.010 4.481 3.610 1.00 96.44 88 GLU A CA 1
ATOM 686 C C . GLU A 1 88 ? -1.473 4.865 3.879 1.00 96.44 88 GLU A C 1
ATOM 688 O O . GLU A 1 88 ? -1.974 4.669 4.988 1.00 96.44 88 GLU A O 1
ATOM 693 N N . ILE A 1 89 ? -2.178 5.349 2.853 1.00 97.38 89 ILE A N 1
ATOM 694 C CA . ILE A 1 89 ? -3.606 5.677 2.931 1.00 97.38 89 ILE A CA 1
ATOM 695 C C . ILE A 1 89 ? -4.433 4.433 3.278 1.00 97.38 89 ILE A C 1
ATOM 697 O O . ILE A 1 89 ? -5.321 4.512 4.124 1.00 97.38 89 ILE A O 1
ATOM 701 N N . ASP A 1 90 ? -4.141 3.281 2.676 1.00 96.88 90 ASP A N 1
ATOM 702 C CA . ASP A 1 90 ? -4.854 2.031 2.951 1.00 96.88 90 ASP A CA 1
ATOM 703 C C . ASP A 1 90 ? -4.657 1.570 4.399 1.00 96.88 90 ASP A C 1
ATOM 705 O O . ASP A 1 90 ? -5.621 1.162 5.050 1.00 96.88 90 ASP A O 1
ATOM 709 N N . ILE A 1 91 ? -3.444 1.700 4.945 1.00 97.38 91 ILE A N 1
ATOM 710 C CA . ILE A 1 91 ? -3.158 1.401 6.355 1.00 97.38 91 ILE A CA 1
ATOM 711 C C . ILE A 1 91 ? -3.930 2.355 7.277 1.00 97.38 91 ILE A C 1
ATOM 713 O O . ILE A 1 91 ? -4.557 1.908 8.242 1.00 97.38 91 ILE A O 1
ATOM 717 N N . GLN A 1 92 ? -3.929 3.658 6.978 1.00 97.25 92 GLN A N 1
ATOM 718 C CA . GLN A 1 92 ? -4.682 4.652 7.750 1.00 97.25 92 GLN A CA 1
ATOM 719 C C . GLN A 1 92 ? -6.192 4.378 7.700 1.00 97.25 92 GLN A C 1
ATOM 721 O O . GLN A 1 92 ? -6.859 4.384 8.735 1.00 97.25 92 GLN A O 1
ATOM 726 N N . ASN A 1 93 ? -6.727 4.061 6.521 1.00 96.81 93 ASN A N 1
ATOM 727 C CA . ASN A 1 93 ? -8.133 3.711 6.336 1.00 96.81 93 ASN A CA 1
ATOM 728 C C . ASN A 1 93 ? -8.502 2.417 7.066 1.00 96.81 93 ASN A C 1
ATOM 730 O O . ASN A 1 93 ? -9.562 2.347 7.687 1.00 96.81 93 ASN A O 1
ATOM 734 N N . ALA A 1 94 ? -7.643 1.396 7.033 1.00 96.56 94 ALA A N 1
ATOM 735 C CA . ALA A 1 94 ? -7.854 0.158 7.776 1.00 96.56 94 ALA A CA 1
ATOM 736 C C . ALA A 1 94 ? -7.919 0.426 9.286 1.00 96.56 94 ALA A C 1
ATOM 738 O O . ALA A 1 94 ? -8.817 -0.080 9.964 1.00 96.56 94 ALA A O 1
ATOM 739 N N . LYS A 1 95 ? -7.028 1.283 9.801 1.00 95.56 95 LYS A N 1
ATOM 740 C CA . LYS A 1 95 ? -7.027 1.687 11.210 1.00 95.56 95 LYS A CA 1
ATOM 741 C C . LYS A 1 95 ? -8.297 2.452 11.590 1.00 95.56 95 LYS A C 1
ATOM 743 O O . LYS A 1 95 ? -8.945 2.096 12.571 1.00 95.56 95 LYS A O 1
ATOM 748 N N . LEU A 1 96 ? -8.690 3.440 10.787 1.00 96.62 96 LEU A N 1
ATOM 749 C CA . LEU A 1 96 ? -9.909 4.223 11.002 1.00 96.62 96 LEU A CA 1
ATOM 750 C C . LEU A 1 96 ? -11.168 3.345 10.954 1.00 96.62 96 LEU A C 1
ATOM 752 O O . LEU A 1 96 ? -12.059 3.490 11.789 1.00 96.62 96 LEU A O 1
ATOM 756 N N . ASN A 1 97 ? -11.229 2.390 10.025 1.00 96.06 97 ASN A N 1
ATOM 757 C CA . ASN A 1 97 ? -12.324 1.426 9.951 1.00 96.06 97 ASN A CA 1
ATOM 758 C C . ASN A 1 97 ? -12.380 0.513 11.179 1.00 96.06 97 ASN A C 1
ATOM 760 O O . ASN A 1 97 ? -13.473 0.238 11.673 1.00 96.06 97 ASN A O 1
ATOM 764 N N . GLN A 1 98 ? -11.227 0.066 11.687 1.00 93.69 98 GLN A N 1
ATOM 765 C CA . GLN A 1 98 ? -11.164 -0.706 12.925 1.00 93.69 98 GLN A CA 1
ATOM 766 C C . GLN A 1 98 ? -11.690 0.120 14.103 1.00 93.69 98 GLN A C 1
ATOM 768 O O . GLN A 1 98 ? -12.555 -0.362 14.828 1.00 93.69 98 GLN A O 1
ATOM 773 N N . ASP A 1 99 ? -11.235 1.364 14.270 1.00 93.94 99 ASP A N 1
ATOM 774 C CA . ASP A 1 99 ? -11.689 2.229 15.364 1.00 93.94 99 ASP A CA 1
ATOM 775 C C . ASP A 1 99 ? -13.192 2.562 15.254 1.00 93.94 99 ASP A C 1
ATOM 777 O O . ASP A 1 99 ? -13.901 2.537 16.262 1.00 93.94 99 ASP A O 1
ATOM 781 N N . ARG A 1 100 ? -13.724 2.766 14.038 1.00 95.94 100 ARG A N 1
ATOM 782 C CA . ARG A 1 100 ? -15.172 2.932 13.813 1.00 95.94 100 ARG A CA 1
ATOM 783 C C . ARG A 1 100 ? -15.960 1.682 14.206 1.00 95.94 100 ARG A C 1
ATOM 785 O O . ARG A 1 100 ? -16.980 1.794 14.879 1.00 95.94 100 ARG A O 1
ATOM 792 N N . LEU A 1 101 ? -15.485 0.495 13.822 1.00 93.06 101 LEU A N 1
ATOM 793 C CA . LEU A 1 101 ? -16.138 -0.772 14.163 1.00 93.06 101 LEU A CA 1
ATOM 794 C C . LEU A 1 101 ? -16.189 -0.995 15.682 1.00 93.06 101 LEU A C 1
ATOM 796 O O . LEU A 1 101 ? -17.201 -1.476 16.193 1.00 93.06 101 LEU A O 1
ATOM 800 N N . VAL A 1 102 ? -15.120 -0.633 16.401 1.00 94.06 102 VAL A N 1
ATOM 801 C CA . VAL A 1 102 ? -15.093 -0.659 17.874 1.00 94.06 102 VAL A CA 1
ATOM 802 C C . VAL A 1 102 ? -16.183 0.238 18.433 1.00 94.06 102 VAL A C 1
ATOM 804 O O . VAL A 1 102 ? -17.007 -0.226 19.218 1.00 94.06 102 VAL A O 1
ATOM 807 N N . ALA A 1 103 ? -16.207 1.501 17.999 1.00 94.50 103 ALA A N 1
ATOM 808 C CA . ALA A 1 103 ? -17.160 2.487 18.485 1.00 94.50 103 ALA A CA 1
ATOM 809 C C . ALA A 1 103 ? -18.609 2.044 18.236 1.00 94.50 103 ALA A C 1
ATOM 811 O O . ALA A 1 103 ? -19.444 2.151 19.128 1.00 94.50 103 ALA A O 1
ATOM 812 N N . GLU A 1 104 ? -18.909 1.484 17.063 1.00 95.88 104 GLU A N 1
ATOM 813 C CA . GLU A 1 104 ? -20.250 0.990 16.729 1.00 95.88 104 GLU A CA 1
ATOM 814 C C . GLU A 1 104 ? -20.682 -0.188 17.603 1.00 95.88 104 GLU A C 1
ATOM 816 O O . GLU A 1 104 ? -21.801 -0.188 18.118 1.00 95.88 104 GLU A O 1
ATOM 821 N N . ARG A 1 105 ? -19.800 -1.172 17.824 1.00 94.69 105 ARG A N 1
ATOM 822 C CA . ARG A 1 105 ? -20.094 -2.310 18.713 1.00 94.69 105 ARG A CA 1
ATOM 823 C C . ARG A 1 105 ? -20.282 -1.859 20.158 1.00 94.69 105 ARG A C 1
ATOM 825 O O . ARG A 1 105 ? -21.216 -2.307 20.817 1.00 94.69 105 ARG A O 1
ATOM 832 N N . PHE A 1 106 ? -19.421 -0.959 20.624 1.00 95.38 106 PHE A N 1
ATOM 833 C CA . PHE A 1 106 ? -19.469 -0.403 21.971 1.00 95.38 106 PHE A CA 1
ATOM 834 C C . PHE A 1 106 ? -20.757 0.397 22.209 1.00 95.38 106 PHE A C 1
ATOM 836 O O . PHE A 1 106 ? -21.507 0.089 23.132 1.00 95.38 106 PHE A O 1
ATOM 843 N N . MET A 1 107 ? -21.075 1.359 21.333 1.00 95.56 107 MET A N 1
ATOM 844 C CA . MET A 1 107 ? -22.312 2.147 21.421 1.00 95.56 107 MET A CA 1
ATOM 845 C C . MET A 1 107 ? -23.561 1.268 21.304 1.00 95.56 107 MET A C 1
ATOM 847 O O . MET A 1 107 ? -24.513 1.445 22.065 1.00 95.56 107 MET A O 1
ATOM 851 N N . GLY A 1 108 ? -23.551 0.296 20.385 1.00 95.81 108 GLY A N 1
ATOM 852 C CA . GLY A 1 108 ? -24.644 -0.658 20.221 1.00 95.81 108 GLY A CA 1
ATOM 853 C C . GLY A 1 108 ? -24.912 -1.449 21.500 1.00 95.81 108 GLY A C 1
ATOM 854 O O . GLY A 1 108 ? -26.057 -1.523 21.944 1.00 95.81 108 GLY A O 1
ATOM 855 N N . ALA A 1 109 ? -23.865 -1.971 22.139 1.00 96.94 109 ALA A N 1
ATOM 856 C CA . ALA A 1 109 ? -24.009 -2.719 23.381 1.00 96.94 109 ALA A CA 1
ATOM 857 C C . ALA A 1 109 ? -24.470 -1.826 24.549 1.00 96.94 109 ALA A C 1
ATOM 859 O O . ALA A 1 109 ? -25.406 -2.195 25.256 1.00 96.94 109 ALA A O 1
ATOM 860 N N . ILE A 1 110 ? -23.919 -0.615 24.700 1.00 96.00 110 ILE A N 1
ATOM 861 C CA . ILE A 1 110 ? -24.375 0.348 25.723 1.00 96.00 110 ILE A CA 1
ATOM 862 C C . ILE A 1 110 ? -25.864 0.663 25.568 1.00 96.00 110 ILE A C 1
ATOM 864 O O . ILE A 1 110 ? -26.597 0.645 26.555 1.00 96.00 110 ILE A O 1
ATOM 868 N N . SER A 1 111 ? -26.337 0.899 24.340 1.00 95.94 111 SER A N 1
ATOM 869 C CA . SER A 1 111 ? -27.750 1.216 24.087 1.00 95.94 111 SER A CA 1
ATOM 870 C C . SER A 1 111 ? -28.714 0.109 24.533 1.00 95.94 111 SER A C 1
ATOM 872 O O . SER A 1 111 ? -29.860 0.382 24.880 1.00 95.94 111 SER A O 1
ATOM 874 N N . GLN A 1 112 ? -28.244 -1.142 24.554 1.00 96.69 112 GLN A N 1
ATOM 875 C CA . GLN A 1 112 ? -29.031 -2.313 24.936 1.00 96.69 112 GLN A CA 1
ATOM 876 C C . GLN A 1 112 ? -28.877 -2.683 26.419 1.00 96.69 112 GLN A C 1
ATOM 878 O O . GLN A 1 112 ? -29.703 -3.429 26.947 1.00 96.69 112 GLN A O 1
ATOM 883 N N . LEU A 1 113 ? -27.866 -2.147 27.111 1.00 96.06 113 LEU A N 1
ATOM 884 C CA . LEU A 1 113 ? -27.571 -2.470 28.509 1.00 96.06 113 LEU A CA 1
ATOM 885 C C . LEU A 1 113 ? -28.696 -2.037 29.463 1.00 96.06 113 LEU A C 1
ATOM 887 O O . LEU A 1 113 ? -28.984 -2.734 30.430 1.00 96.06 113 LEU A O 1
ATOM 891 N N . GLY A 1 114 ? -29.372 -0.925 29.163 1.00 91.88 114 GLY A N 1
ATOM 892 C CA . GLY A 1 114 ? -30.506 -0.412 29.943 1.00 91.88 114 GLY A CA 1
ATOM 893 C C . GLY A 1 114 ? -31.872 -0.992 29.559 1.00 91.88 114 GLY A C 1
ATOM 894 O O . GLY A 1 114 ? -32.894 -0.490 30.016 1.00 91.88 114 GLY A O 1
ATOM 895 N N . HIS A 1 115 ? -31.932 -2.005 28.690 1.00 95.88 115 HIS A N 1
ATOM 896 C CA . HIS A 1 115 ? -33.210 -2.524 28.202 1.00 95.88 115 HIS A CA 1
ATOM 897 C C . HIS A 1 115 ? -33.994 -3.245 29.319 1.00 95.88 115 HIS A C 1
ATOM 899 O O . HIS A 1 115 ? -33.431 -3.974 30.129 1.00 95.88 115 HIS A O 1
ATOM 905 N N . GLU A 1 116 ? -35.325 -3.119 29.339 1.00 93.38 116 GLU A N 1
ATOM 906 C CA . GLU A 1 116 ? -36.188 -3.773 30.344 1.00 93.38 116 GLU A CA 1
ATOM 907 C C . GLU A 1 116 ? -36.101 -5.314 30.345 1.00 93.38 116 GLU A C 1
ATOM 909 O O . GLU A 1 116 ? -36.174 -5.949 31.400 1.00 93.38 116 GLU A O 1
ATOM 914 N N . LYS A 1 117 ? -35.896 -5.925 29.171 1.00 96.56 117 LYS A N 1
ATOM 915 C CA . LYS A 1 117 ? -35.805 -7.374 28.981 1.00 96.56 117 LYS A CA 1
ATOM 916 C C . LYS A 1 117 ? -34.441 -7.880 29.424 1.00 96.56 117 LYS A C 1
ATOM 918 O O . LYS A 1 117 ? -33.414 -7.411 28.929 1.00 96.56 117 LYS A O 1
ATOM 923 N N . ILE A 1 118 ? -34.439 -8.856 30.327 1.00 95.00 118 ILE A N 1
ATOM 924 C CA . ILE A 1 118 ? -33.207 -9.413 30.889 1.00 95.00 118 ILE A CA 1
ATOM 925 C C . ILE A 1 118 ? -32.342 -10.071 29.812 1.00 95.00 118 ILE A C 1
ATOM 927 O O . ILE A 1 118 ? -31.130 -9.898 29.820 1.00 95.00 118 ILE A O 1
ATOM 931 N N . GLU A 1 119 ? -32.962 -10.722 28.830 1.00 96.94 119 GLU A N 1
ATOM 932 C CA . GLU A 1 119 ? -32.288 -11.400 27.724 1.00 96.94 119 GLU A CA 1
ATOM 933 C C . GLU A 1 119 ? -31.476 -10.409 26.879 1.00 96.94 119 GLU A C 1
ATOM 935 O O . GLU A 1 119 ? -30.327 -10.681 26.527 1.00 96.94 119 GLU A O 1
ATOM 940 N N . THR A 1 120 ? -32.041 -9.225 26.611 1.00 97.00 120 THR A N 1
ATOM 941 C CA . THR A 1 120 ? -31.360 -8.157 25.867 1.00 97.00 120 THR A CA 1
ATOM 942 C C . THR A 1 120 ? -30.190 -7.582 26.664 1.00 97.00 120 THR A C 1
ATOM 944 O O . THR A 1 120 ? -29.105 -7.406 26.109 1.00 97.00 120 THR A O 1
ATOM 947 N N . ARG A 1 121 ? -30.365 -7.345 27.973 1.00 96.25 121 ARG A N 1
ATOM 948 C CA . ARG A 1 121 ? -29.272 -6.857 28.831 1.00 96.25 121 ARG A CA 1
ATOM 949 C C . ARG A 1 121 ? -28.130 -7.856 28.926 1.00 96.25 121 ARG A C 1
ATOM 951 O O . ARG A 1 121 ? -26.972 -7.471 28.826 1.00 96.25 121 ARG A O 1
ATOM 958 N N . THR A 1 122 ? -28.440 -9.140 29.085 1.00 96.75 122 THR A N 1
ATOM 959 C CA . THR A 1 122 ? -27.424 -10.195 29.107 1.00 96.75 122 THR A CA 1
ATOM 960 C C . THR A 1 122 ? -26.651 -10.229 27.789 1.00 96.75 122 THR A C 1
ATOM 962 O O . THR A 1 122 ? -25.424 -10.276 27.810 1.00 96.75 122 THR A O 1
ATOM 965 N N . GLY A 1 123 ? -27.338 -10.111 26.647 1.00 97.31 123 GLY A N 1
ATOM 966 C CA . GLY A 1 123 ? -26.688 -9.978 25.340 1.00 97.31 123 GLY A CA 1
ATOM 967 C C . GLY A 1 123 ? -25.755 -8.764 25.251 1.00 97.31 123 GLY A C 1
ATOM 968 O O . GLY A 1 123 ? -24.632 -8.886 24.764 1.00 97.31 123 GLY A O 1
ATOM 969 N N . ALA A 1 124 ? -26.179 -7.616 25.783 1.00 97.69 124 ALA A N 1
ATOM 970 C CA . ALA A 1 124 ? -25.364 -6.406 25.850 1.00 97.69 124 ALA A CA 1
ATOM 971 C C . ALA A 1 124 ? -24.105 -6.579 26.718 1.00 97.69 124 ALA A C 1
ATOM 973 O O . ALA A 1 124 ? -23.024 -6.158 26.308 1.00 97.69 124 ALA A O 1
ATOM 974 N N . ILE A 1 125 ? -24.215 -7.236 27.879 1.00 97.38 125 ILE A N 1
ATOM 975 C CA . ILE A 1 125 ? -23.0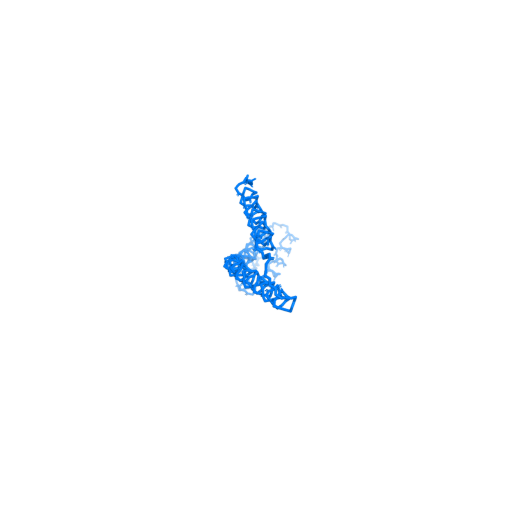76 -7.517 28.769 1.00 97.38 125 ILE A CA 1
ATOM 976 C C . ILE A 1 125 ? -22.046 -8.404 28.061 1.00 97.38 125 ILE A C 1
ATOM 978 O O . ILE A 1 125 ? -20.864 -8.072 28.061 1.00 97.38 125 ILE A O 1
ATOM 982 N N . TYR A 1 126 ? -22.483 -9.475 27.390 1.00 97.44 126 TYR A N 1
ATOM 983 C CA . TYR A 1 126 ? -21.580 -10.335 26.615 1.00 97.44 126 TYR A CA 1
ATOM 984 C C . TYR A 1 126 ? -20.951 -9.609 25.422 1.00 97.44 126 TYR A C 1
ATOM 986 O O . TYR A 1 126 ? -19.782 -9.827 25.104 1.00 97.44 126 TYR A O 1
ATOM 994 N N . ALA A 1 127 ? -21.698 -8.727 24.756 1.00 97.25 127 ALA A N 1
ATOM 995 C CA . ALA A 1 127 ? -21.150 -7.909 23.682 1.00 97.25 127 ALA A CA 1
ATOM 996 C C . ALA A 1 127 ? -20.071 -6.945 24.206 1.00 97.25 127 ALA A C 1
ATOM 998 O O . ALA A 1 127 ? -19.009 -6.840 23.595 1.00 97.25 127 ALA A O 1
ATOM 999 N N . LEU A 1 128 ? -20.305 -6.291 25.349 1.00 97.50 128 LEU A N 1
ATOM 1000 C CA . LEU A 1 128 ? -19.320 -5.435 26.017 1.00 97.50 128 LEU A CA 1
ATOM 1001 C C . LEU A 1 128 ? -18.083 -6.225 26.451 1.00 97.50 128 LEU A C 1
ATOM 1003 O O . LEU A 1 128 ? -16.967 -5.808 26.153 1.00 97.50 128 LEU A O 1
ATOM 1007 N N . GLU A 1 129 ? -18.262 -7.391 27.074 1.00 96.75 129 GLU A N 1
ATOM 1008 C CA . GLU A 1 129 ? -17.161 -8.294 27.423 1.00 96.75 129 GLU A CA 1
ATOM 1009 C C . GLU A 1 129 ? -16.329 -8.643 26.183 1.00 96.75 129 GLU A C 1
ATOM 1011 O O . GLU A 1 129 ? -15.100 -8.549 26.197 1.00 96.75 129 GLU A O 1
ATOM 1016 N N . ARG A 1 130 ? -16.994 -8.983 25.073 1.00 96.62 130 ARG A N 1
ATOM 1017 C CA . ARG A 1 130 ? -16.306 -9.315 23.828 1.00 96.62 130 ARG A CA 1
ATOM 1018 C C . ARG A 1 130 ? -15.516 -8.133 23.272 1.00 96.62 130 ARG A C 1
ATOM 1020 O O . ARG A 1 130 ? -14.386 -8.323 22.833 1.00 96.62 130 ARG A O 1
ATOM 1027 N N . VAL A 1 131 ? -16.068 -6.919 23.320 1.00 96.12 131 VAL A N 1
ATOM 1028 C CA . VAL A 1 131 ? -15.340 -5.699 22.929 1.00 96.12 131 VAL A CA 1
ATOM 1029 C C . VAL A 1 131 ? -14.126 -5.479 23.839 1.00 96.12 131 VAL A C 1
ATOM 1031 O O . VAL A 1 131 ? -13.053 -5.166 23.333 1.00 96.12 131 VAL A O 1
ATOM 1034 N N . ALA A 1 132 ? -14.240 -5.708 25.149 1.00 96.19 132 ALA A N 1
ATOM 1035 C CA . ALA A 1 132 ? -13.122 -5.576 26.089 1.00 96.19 132 ALA A CA 1
ATOM 1036 C C . ALA A 1 132 ? -11.996 -6.598 25.845 1.00 96.19 132 ALA A C 1
ATOM 1038 O O . ALA A 1 132 ? -10.830 -6.299 26.107 1.00 96.19 132 ALA A O 1
ATOM 1039 N N . GLN A 1 133 ? -12.331 -7.795 25.351 1.00 95.81 133 GLN A N 1
ATOM 1040 C CA . GLN A 1 133 ? -11.358 -8.822 24.956 1.00 95.81 133 GLN A CA 1
ATOM 1041 C C . GLN A 1 133 ? -10.683 -8.486 23.620 1.00 95.81 133 GLN A C 1
ATOM 1043 O O . GLN A 1 133 ? -9.459 -8.548 23.512 1.00 95.81 133 GLN A O 1
ATOM 1048 N N . ASP A 1 134 ? -11.475 -8.116 22.609 1.00 94.94 134 ASP A N 1
ATOM 1049 C CA . ASP A 1 134 ? -10.979 -7.809 21.264 1.00 94.94 134 ASP A CA 1
ATOM 1050 C C . ASP A 1 134 ? -10.164 -6.492 21.248 1.00 94.94 134 ASP A C 1
ATOM 1052 O O . ASP A 1 134 ? -9.254 -6.327 20.431 1.00 94.94 134 ASP A O 1
ATOM 1056 N N . PHE A 1 135 ? -10.462 -5.556 22.161 1.00 93.25 135 PHE A N 1
ATOM 1057 C CA . PHE A 1 135 ? -9.847 -4.228 22.232 1.00 93.25 135 PHE A CA 1
ATOM 1058 C C . PHE A 1 135 ? -9.376 -3.895 23.659 1.00 93.25 135 PHE A C 1
ATOM 1060 O O . PHE A 1 135 ? -10.070 -3.189 24.392 1.00 93.25 135 PHE A O 1
ATOM 1067 N N . PRO A 1 136 ? -8.147 -4.303 24.040 1.00 93.50 136 PRO A N 1
ATOM 1068 C CA . PRO A 1 136 ? -7.617 -4.108 25.395 1.00 93.50 136 PRO A CA 1
ATOM 1069 C C . PRO A 1 136 ? -7.607 -2.652 25.881 1.00 93.50 136 PRO A C 1
ATOM 1071 O O . PRO A 1 136 ? -7.695 -2.402 27.079 1.00 93.50 136 PRO A O 1
ATOM 1074 N N . LYS A 1 137 ? -7.532 -1.684 24.955 1.00 93.38 137 LYS A N 1
ATOM 1075 C CA . LYS A 1 137 ? -7.609 -0.245 25.259 1.00 93.38 137 LYS A CA 1
ATOM 1076 C C . LYS A 1 137 ? -8.955 0.177 25.869 1.00 93.38 137 LYS A C 1
ATOM 1078 O O . LYS A 1 137 ? -8.973 1.092 26.679 1.00 93.38 137 LYS A O 1
ATOM 1083 N N . GLU A 1 138 ? -10.048 -0.499 25.510 1.00 94.69 138 GLU A N 1
ATOM 1084 C CA . GLU A 1 138 ? -11.403 -0.180 25.985 1.00 94.69 138 GLU A CA 1
ATOM 1085 C C . GLU A 1 138 ? -11.768 -0.956 27.259 1.00 94.69 138 GLU A C 1
ATOM 1087 O O . GLU A 1 138 ? -12.795 -0.689 27.883 1.00 94.69 138 GLU A O 1
ATOM 1092 N N . HIS A 1 139 ? -10.937 -1.926 27.657 1.00 95.75 139 HIS A N 1
ATOM 1093 C CA . HIS A 1 139 ? -11.239 -2.867 28.731 1.00 95.75 139 HIS A CA 1
ATOM 1094 C C . HIS A 1 139 ? -11.619 -2.163 30.036 1.00 95.75 139 HIS A C 1
ATOM 1096 O O . HIS A 1 139 ? -12.646 -2.480 30.628 1.00 95.75 139 HIS A O 1
ATOM 1102 N N . TRP A 1 140 ? -10.816 -1.193 30.479 1.00 97.62 140 TRP A N 1
ATOM 1103 C CA . TRP A 1 140 ? -11.048 -0.519 31.757 1.00 97.62 140 TRP A CA 1
ATOM 1104 C C . TRP A 1 140 ? -12.363 0.265 31.765 1.00 97.62 140 TRP A C 1
ATOM 1106 O O . TRP A 1 140 ? -13.182 0.080 32.659 1.00 97.62 140 TRP A O 1
ATOM 1116 N N . THR A 1 141 ? -12.615 1.056 30.720 1.00 96.12 141 THR A N 1
ATOM 1117 C CA . THR A 1 141 ? -13.862 1.815 30.568 1.00 96.12 141 THR A CA 1
ATOM 1118 C C . THR A 1 141 ? -15.082 0.897 30.518 1.00 96.12 141 THR A C 1
ATOM 1120 O O . THR A 1 141 ? -16.103 1.187 31.137 1.00 96.12 141 THR A O 1
ATOM 1123 N N . ILE A 1 142 ? -14.986 -0.245 29.833 1.00 96.75 142 ILE A N 1
ATOM 1124 C CA . ILE A 1 142 ? -16.064 -1.240 29.806 1.00 96.75 142 ILE A CA 1
ATOM 1125 C C . ILE A 1 142 ? -16.320 -1.813 31.204 1.00 96.75 142 ILE A C 1
ATOM 1127 O O . ILE A 1 142 ? -17.476 -1.916 31.617 1.00 96.75 142 ILE A O 1
ATOM 1131 N N . MET A 1 143 ? -15.269 -2.149 31.955 1.00 97.31 143 MET A N 1
ATOM 1132 C CA . MET A 1 143 ? -15.413 -2.652 33.323 1.00 97.31 143 MET A CA 1
ATOM 1133 C C . MET A 1 143 ? -16.018 -1.601 34.260 1.00 97.31 143 MET A C 1
ATOM 1135 O O . MET A 1 143 ? -16.871 -1.943 35.079 1.00 97.31 143 MET A O 1
ATOM 1139 N N . GLU A 1 144 ? -15.654 -0.326 34.123 1.00 97.31 144 GLU A N 1
ATOM 1140 C CA . GLU A 1 144 ? -16.276 0.776 34.869 1.00 97.31 144 GLU A CA 1
ATOM 1141 C C . GLU A 1 144 ? -17.775 0.893 34.566 1.00 97.31 144 GLU A C 1
ATOM 1143 O O . GLU A 1 144 ? -18.581 1.001 35.489 1.00 97.31 144 GLU A O 1
ATOM 1148 N N . ILE A 1 145 ? -18.171 0.797 33.293 1.00 96.31 145 ILE A N 1
ATOM 1149 C CA . ILE A 1 145 ? -19.584 0.834 32.890 1.00 96.31 145 ILE A CA 1
ATOM 1150 C C . ILE A 1 145 ? -20.351 -0.358 33.471 1.00 96.31 145 ILE A C 1
ATOM 1152 O O . ILE A 1 145 ? -21.415 -0.177 34.061 1.00 96.31 145 ILE A O 1
ATOM 1156 N N . LEU A 1 146 ? -19.819 -1.576 33.336 1.00 96.56 146 LEU A N 1
ATOM 1157 C CA . LEU A 1 146 ? -20.475 -2.787 33.836 1.00 96.56 146 LEU A CA 1
ATOM 1158 C C . LEU A 1 146 ? -20.587 -2.788 35.365 1.00 96.56 146 LEU A C 1
ATOM 1160 O O . LEU A 1 146 ? -21.628 -3.152 35.909 1.00 96.56 146 LEU A O 1
ATOM 1164 N N . THR A 1 147 ? -19.544 -2.355 36.073 1.00 96.56 147 THR A N 1
ATOM 1165 C CA . THR A 1 147 ? -19.565 -2.280 37.542 1.00 96.56 147 THR A CA 1
ATOM 1166 C C . THR A 1 147 ? -20.492 -1.178 38.048 1.00 96.56 147 THR A C 1
ATOM 1168 O O . THR A 1 147 ? -21.229 -1.413 39.005 1.00 96.56 147 THR A O 1
ATOM 1171 N N . ALA A 1 148 ? -20.523 -0.010 37.396 1.00 95.75 148 ALA A N 1
ATOM 1172 C CA . ALA A 1 148 ? -21.491 1.043 37.695 1.00 95.75 148 ALA A CA 1
ATOM 1173 C C . ALA A 1 148 ? -22.927 0.553 37.477 1.00 95.75 148 ALA A C 1
ATOM 1175 O O . ALA A 1 148 ? -23.764 0.717 38.363 1.00 95.75 148 ALA A O 1
ATOM 1176 N N . PHE A 1 149 ? -23.181 -0.131 36.358 1.00 94.94 149 PHE A N 1
ATOM 1177 C CA . PHE A 1 149 ? -24.478 -0.727 36.060 1.00 94.94 149 PHE A CA 1
ATOM 1178 C C . PHE A 1 149 ? -24.917 -1.709 37.154 1.00 94.94 149 PHE A C 1
ATOM 1180 O O . PHE A 1 149 ? -26.029 -1.597 37.665 1.00 94.94 149 PHE A O 1
ATOM 1187 N N . VAL A 1 150 ? -24.048 -2.634 37.577 1.00 94.06 150 VAL A N 1
ATOM 1188 C CA . VAL A 1 150 ? -24.361 -3.564 38.677 1.00 94.06 150 VAL A CA 1
ATOM 1189 C C . VAL A 1 150 ? -24.632 -2.805 39.976 1.00 94.06 150 VAL A C 1
ATOM 1191 O O . VAL A 1 150 ? -25.623 -3.091 40.641 1.00 94.06 150 VAL A O 1
ATOM 1194 N N . ARG A 1 151 ? -23.805 -1.812 40.324 1.00 95.00 151 ARG A N 1
ATOM 1195 C CA . ARG A 1 151 ? -23.964 -1.010 41.548 1.00 95.00 151 ARG A CA 1
ATOM 1196 C C . ARG A 1 151 ? -25.294 -0.255 41.596 1.00 95.00 151 ARG A C 1
ATOM 1198 O O . ARG A 1 151 ? -25.859 -0.123 42.671 1.00 95.00 151 ARG A O 1
ATOM 1205 N N . GLU A 1 152 ? -25.781 0.241 40.464 1.00 92.88 152 GLU A N 1
ATOM 1206 C CA . GLU A 1 152 ? -27.062 0.959 40.382 1.00 92.88 152 GLU A CA 1
ATOM 1207 C C . GLU A 1 152 ? -28.282 0.028 40.365 1.00 92.88 152 GLU A C 1
ATOM 1209 O O . GLU A 1 152 ? -29.378 0.450 40.723 1.00 92.88 152 GLU A O 1
ATOM 1214 N N . ASN A 1 153 ? -28.105 -1.233 39.960 1.00 87.31 153 ASN A N 1
ATOM 1215 C CA . ASN A 1 153 ? -29.193 -2.202 39.797 1.00 87.31 153 ASN A CA 1
ATOM 1216 C C . ASN A 1 153 ? -29.208 -3.303 40.873 1.00 87.31 153 ASN A C 1
ATOM 1218 O O . ASN A 1 153 ? -30.021 -4.225 40.791 1.00 87.31 153 ASN A O 1
ATOM 1222 N N . THR A 1 154 ? -28.325 -3.224 41.871 1.00 83.56 154 THR A N 1
ATOM 1223 C CA . THR A 1 154 ? -28.295 -4.142 43.019 1.00 83.56 154 THR A CA 1
ATOM 1224 C C . THR A 1 154 ? -28.830 -3.407 44.255 1.00 83.56 154 THR A C 1
ATOM 1226 O O . THR A 1 154 ? -28.373 -2.291 44.502 1.00 83.56 154 THR A O 1
ATOM 1229 N N . PRO A 1 155 ? -29.803 -3.977 44.993 1.00 69.56 155 PRO A N 1
ATOM 1230 C CA . PRO A 1 155 ? -30.367 -3.366 46.200 1.00 69.56 155 PRO A CA 1
ATOM 1231 C C . PRO A 1 155 ? -29.380 -3.281 47.371 1.00 69.56 155 PRO A C 1
ATOM 1233 O O . PRO A 1 155 ? -28.433 -4.102 47.423 1.00 69.56 155 PRO A O 1
#

Secondary structure (DSSP, 8-state):
--SHHHHHHHHHHHHHHHHHHHHHHHHHHHHHS--S--HHHHHHHHHHHHHHHHHHHHHHHHHHHHHHHHHHHHHHHHHHHHHHHHHHHHHHHHHHHHHHHHHHHHHHHHHHHT-SSHHHHHHHHHHHHHHHHH-GGGHHHHHHHHHHHHHHH--

Organism: NCBI:txid1828758